Protein AF-Q5DCP1-F1 (afdb_monomer)

Organism: Schistosoma japonicum (NCBI:txid6182)

Sequence (108 aa):
MLDFLLGKVITRKLVTCAAYAAACQEVANTNDVSFVNLYEAMLVQKSWESFFSDGLHFSRRGSEFLAKILEDFFADKLSDLKWWFPDWRAIDPITPETSINHYHRSNT

Secondary structure (DSSP, 8-state):
--TTSS-------HHHHHHHHHHHHHHHHHTT-----HHHHHHTSTTGGGGBSSSSSBPHHHHHHHHHHHHHHHHHHHTTPPPSS--GGGS-SSSHHHHHHHHHHHH-

Foldseek 3Di:
DPPPPPPDDPDPDLVVVVVVLVVVVVVCVVVVHDDDSLSVVLVVDPPSCQLDPVSPHGDPVVVVSVVVSVCVVCVVVCVPPDDQADDPVQADPVCRVVSRVVVVVVPD

InterPro domains:
  IPR036514 SGNH hydrolase superfamily [G3DSA:3.40.50.1110] (5-99)
  IPR045136 Isoamyl acetate-hydrolyzing esterase Iah1-like [PTHR14209] (11-100)

pLDDT: mean 89.32, std 12.53, range [43.91, 98.56]

Solvent-accessible surface area (backbone atoms only — not comparable to full-atom values): 6814 Å² total; per-residue (Å²): 143,74,77,88,76,63,78,76,81,85,76,92,46,72,74,54,50,54,56,50,53,52,53,52,46,54,52,24,62,75,69,78,42,91,76,80,66,58,68,61,65,38,66,75,39,98,63,42,71,62,25,28,67,80,80,76,51,64,19,73,62,26,48,53,54,50,48,54,54,49,50,66,70,37,45,82,76,50,68,82,61,76,74,92,63,71,60,74,88,68,42,43,89,90,50,43,66,57,39,50,54,54,45,54,72,76,72,113

Radius of gyration: 22.8 Å; Cα contacts (8 Å, |Δi|>4): 50; chains: 1; bounding box: 67×30×51 Å

Structure (mmCIF, N/CA/C/O backbone):
data_AF-Q5DCP1-F1
#
_entry.id   AF-Q5DCP1-F1
#
loop_
_atom_site.group_PDB
_atom_site.id
_atom_site.type_symbol
_atom_site.label_atom_id
_atom_site.label_alt_id
_atom_site.label_comp_id
_atom_site.label_asym_id
_atom_site.label_entity_id
_atom_site.label_seq_id
_atom_site.pdbx_PDB_ins_code
_atom_site.Cartn_x
_atom_site.Cartn_y
_atom_site.Cartn_z
_atom_site.occ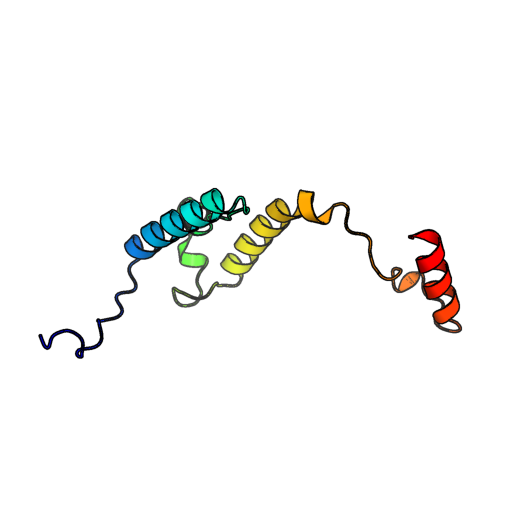upancy
_atom_site.B_iso_or_equiv
_atom_site.auth_seq_id
_atom_site.auth_comp_id
_atom_site.auth_asym_id
_atom_site.auth_atom_id
_atom_site.pdbx_PDB_model_num
ATOM 1 N N . MET A 1 1 ? -42.364 10.886 7.208 1.00 43.91 1 MET A N 1
ATOM 2 C CA . MET A 1 1 ? -41.539 10.906 5.978 1.00 43.91 1 MET A CA 1
ATOM 3 C C . MET A 1 1 ? -40.839 12.263 5.871 1.00 43.91 1 MET A C 1
ATOM 5 O O . MET A 1 1 ? -41.149 13.026 4.974 1.00 43.91 1 MET A O 1
ATOM 9 N N . LEU A 1 2 ? -39.962 12.607 6.822 1.00 47.53 2 LEU A N 1
ATOM 10 C CA . LEU A 1 2 ? -39.223 13.886 6.830 1.00 47.53 2 LEU A CA 1
ATOM 11 C C . LEU A 1 2 ? -37.820 13.776 7.472 1.00 47.53 2 LEU A C 1
ATOM 13 O O . LEU A 1 2 ? -37.138 14.781 7.614 1.00 47.53 2 LEU A O 1
ATOM 17 N N . ASP A 1 3 ? -37.342 12.566 7.786 1.00 53.38 3 ASP A N 1
ATOM 18 C CA . ASP A 1 3 ? -36.053 12.377 8.481 1.00 53.38 3 ASP A CA 1
ATOM 19 C C . ASP A 1 3 ? -34.851 12.237 7.530 1.00 53.38 3 ASP A C 1
ATOM 21 O O . ASP A 1 3 ? -33.716 12.090 7.972 1.00 53.38 3 ASP A O 1
ATOM 25 N N . PHE A 1 4 ? -35.070 12.287 6.210 1.00 54.09 4 PHE A N 1
ATOM 26 C CA . PHE A 1 4 ? -34.006 12.106 5.211 1.00 54.09 4 PHE A CA 1
ATOM 27 C C . PHE A 1 4 ? -33.248 13.407 4.869 1.00 54.09 4 PHE A C 1
ATOM 29 O O . PHE A 1 4 ? -32.253 13.363 4.153 1.00 54.09 4 PHE A O 1
ATOM 36 N N . LEU A 1 5 ? -33.704 14.565 5.371 1.00 56.09 5 LEU A N 1
ATOM 37 C CA . LEU A 1 5 ? -33.159 15.891 5.027 1.00 56.09 5 LEU A CA 1
ATOM 38 C C . LEU A 1 5 ? -32.269 16.517 6.114 1.00 56.09 5 LEU A C 1
ATOM 40 O O . LEU A 1 5 ? -31.599 17.515 5.858 1.00 56.09 5 LEU A O 1
ATOM 44 N N . LEU A 1 6 ? -32.212 15.931 7.310 1.00 57.62 6 LEU A N 1
ATOM 45 C CA . LEU A 1 6 ? -31.264 16.328 8.349 1.00 57.62 6 LEU A CA 1
ATOM 46 C C . LEU A 1 6 ? -30.007 15.483 8.162 1.00 57.62 6 LEU A C 1
ATOM 48 O O . LEU A 1 6 ? -29.975 14.318 8.554 1.00 57.62 6 LEU A O 1
ATOM 52 N N . GLY A 1 7 ? -29.000 16.047 7.490 1.00 60.34 7 GLY A N 1
ATOM 53 C CA . GLY A 1 7 ? -27.725 15.377 7.234 1.00 60.34 7 GLY A CA 1
ATOM 54 C C . GLY A 1 7 ? -27.238 14.606 8.463 1.00 60.34 7 GLY A C 1
ATOM 55 O O . GLY A 1 7 ? -27.156 15.149 9.566 1.00 60.34 7 GLY A O 1
ATOM 56 N N . LYS A 1 8 ? -26.954 13.312 8.280 1.00 64.06 8 LYS A N 1
ATOM 57 C CA . LYS A 1 8 ? -26.465 12.448 9.358 1.00 64.06 8 LYS A CA 1
ATOM 58 C C . LYS A 1 8 ? -25.179 13.038 9.928 1.00 64.06 8 LYS A C 1
ATOM 60 O O . LYS A 1 8 ? -24.237 13.302 9.182 1.00 64.06 8 LYS A O 1
ATOM 65 N N . VAL A 1 9 ? -25.118 13.177 11.252 1.00 66.69 9 VAL A N 1
ATOM 66 C CA . VAL A 1 9 ? -23.873 13.499 11.955 1.00 66.69 9 VAL A CA 1
ATOM 67 C C . VAL A 1 9 ? -22.817 12.476 11.539 1.00 66.69 9 VAL A C 1
ATOM 69 O O . VAL A 1 9 ? -22.969 11.278 11.801 1.00 66.69 9 VAL A O 1
ATOM 72 N N . ILE A 1 10 ? -21.756 12.941 10.875 1.00 62.00 10 ILE A N 1
ATOM 73 C CA . ILE A 1 10 ? -20.628 12.091 10.494 1.00 62.00 10 ILE A CA 1
ATOM 74 C C . ILE A 1 10 ? -19.917 11.690 11.785 1.00 62.00 10 ILE A C 1
ATOM 76 O O . ILE A 1 10 ? -19.124 12.439 12.349 1.00 62.00 10 ILE A O 1
ATOM 80 N N . THR A 1 11 ? -20.222 10.495 12.277 1.00 62.34 11 THR A N 1
ATOM 81 C CA . THR A 1 11 ? -19.572 9.921 13.454 1.00 62.34 11 THR A CA 1
ATOM 82 C C . THR A 1 11 ? -18.388 9.079 12.997 1.00 62.34 11 THR A C 1
ATOM 84 O O . THR A 1 11 ? -18.541 7.948 12.548 1.00 62.34 11 THR A O 1
ATOM 87 N N . ARG A 1 12 ? -17.178 9.639 13.103 1.00 70.38 12 ARG A N 1
ATOM 88 C CA . ARG A 1 12 ? -15.920 8.921 12.844 1.00 70.38 12 ARG A CA 1
ATOM 89 C C . ARG A 1 12 ? -15.536 8.120 14.087 1.00 70.38 12 ARG A C 1
ATOM 91 O O . ARG A 1 12 ? -14.831 8.622 14.955 1.00 70.38 12 ARG A O 1
ATOM 98 N N . LYS A 1 13 ? -16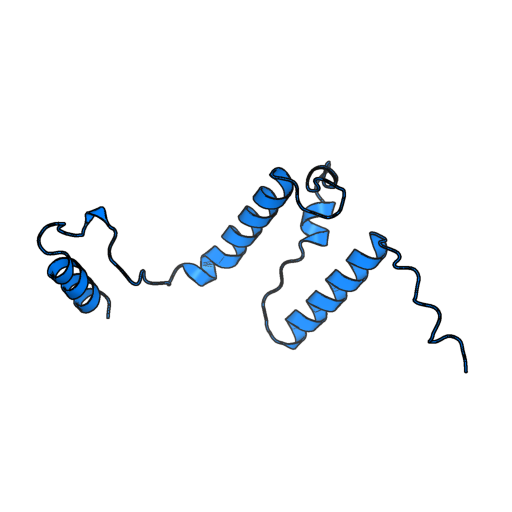.061 6.901 14.217 1.00 84.00 13 LYS A N 1
ATOM 99 C CA . LYS A 1 13 ? -15.721 5.997 15.326 1.00 84.00 13 LYS A CA 1
ATOM 100 C C . LYS A 1 13 ? -14.823 4.871 14.830 1.00 84.00 13 LYS A C 1
ATOM 102 O O . LYS A 1 13 ? -15.100 4.278 13.791 1.00 84.00 13 LYS A O 1
ATOM 107 N N . LEU A 1 14 ? -13.812 4.512 15.621 1.00 83.81 14 LEU A N 1
ATOM 108 C CA . LEU A 1 14 ? -12.920 3.389 15.313 1.00 83.81 14 LEU A CA 1
ATOM 109 C C . LEU A 1 14 ? -13.691 2.069 15.125 1.00 83.81 14 LEU A C 1
ATOM 111 O O . LEU A 1 14 ? -13.373 1.297 14.228 1.00 83.81 14 LEU A O 1
ATOM 115 N N . VAL A 1 15 ? -14.760 1.852 15.902 1.00 86.25 15 VAL A N 1
ATOM 116 C CA . VAL A 1 15 ? -15.626 0.661 15.777 1.00 86.25 15 VAL A CA 1
ATOM 117 C C . VAL A 1 15 ? -16.290 0.553 14.401 1.00 86.25 15 VAL A C 1
ATOM 119 O O . VAL A 1 15 ? -16.533 -0.545 13.914 1.00 86.25 15 VAL A O 1
ATOM 122 N N . THR A 1 16 ? -16.558 1.686 13.746 1.00 90.75 16 THR A N 1
ATOM 123 C CA . THR A 1 16 ? -17.112 1.708 12.390 1.00 90.75 16 THR A CA 1
ATOM 124 C C . THR A 1 16 ? -16.054 1.307 11.365 1.00 90.75 16 THR A C 1
ATOM 126 O O . THR A 1 16 ? -16.385 0.622 10.406 1.00 90.75 16 THR A O 1
ATOM 129 N N . CYS A 1 17 ? -14.783 1.658 11.587 1.00 91.94 17 CYS A N 1
ATOM 130 C CA . CYS A 1 17 ? -13.679 1.242 10.719 1.00 91.94 17 CYS A CA 1
ATOM 131 C C . CYS A 1 17 ? -13.565 -0.290 10.648 1.00 91.94 17 CYS A C 1
ATOM 133 O O . CYS A 1 17 ? -13.453 -0.836 9.555 1.00 91.94 17 CYS A O 1
ATOM 135 N N . ALA A 1 18 ? -13.710 -0.980 11.786 1.00 92.75 18 ALA A N 1
ATOM 136 C CA . ALA A 1 18 ? -13.705 -2.445 11.850 1.00 92.75 18 ALA A CA 1
ATOM 137 C C . ALA A 1 18 ? -14.783 -3.077 10.954 1.00 92.75 18 ALA A C 1
ATOM 139 O O . ALA A 1 18 ? -14.503 -3.980 10.170 1.00 92.75 18 ALA A O 1
ATOM 140 N N . ALA A 1 19 ? -16.016 -2.563 11.044 1.00 94.31 19 ALA A N 1
ATOM 141 C CA . ALA A 1 19 ? -17.142 -3.058 10.256 1.00 94.31 19 ALA A CA 1
ATOM 142 C C . ALA A 1 19 ? -16.931 -2.842 8.749 1.00 94.31 19 ALA A C 1
ATOM 144 O O . ALA A 1 19 ? -17.236 -3.723 7.950 1.00 94.31 19 ALA A O 1
ATO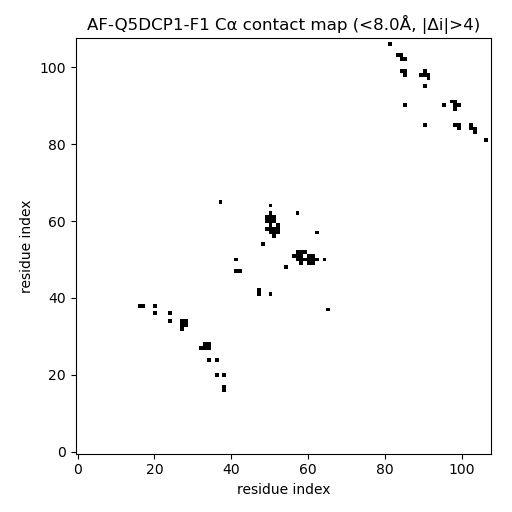M 145 N N . TYR A 1 20 ? -16.372 -1.692 8.359 1.00 95.62 20 TYR A N 1
ATOM 146 C CA . TYR A 1 20 ? -16.041 -1.426 6.959 1.00 95.62 20 TYR A CA 1
ATOM 147 C C . TYR A 1 20 ? -14.883 -2.298 6.465 1.00 95.62 20 TYR A C 1
ATOM 149 O O . TYR A 1 20 ? -14.955 -2.796 5.348 1.00 95.62 20 TYR A O 1
ATOM 157 N N . ALA A 1 21 ? -13.849 -2.529 7.279 1.00 96.50 21 ALA A N 1
ATOM 158 C CA . ALA A 1 21 ? -12.745 -3.415 6.916 1.00 96.50 21 ALA A CA 1
ATOM 159 C C . ALA A 1 21 ? -13.241 -4.847 6.650 1.00 96.50 21 ALA A C 1
ATOM 161 O O . ALA A 1 21 ? -12.880 -5.433 5.631 1.00 96.50 21 ALA A O 1
ATOM 162 N N . ALA A 1 22 ? -14.132 -5.364 7.505 1.00 96.81 22 ALA A N 1
ATOM 163 C CA . ALA A 1 22 ? -14.764 -6.670 7.318 1.00 96.81 22 ALA A CA 1
ATOM 164 C C . ALA A 1 22 ? -15.609 -6.729 6.032 1.00 96.81 22 ALA A C 1
ATOM 166 O O . ALA A 1 22 ? -15.432 -7.636 5.223 1.00 96.81 22 ALA A O 1
ATOM 167 N N . ALA A 1 23 ? -16.459 -5.727 5.788 1.00 97.88 23 ALA A N 1
ATOM 168 C CA . ALA A 1 23 ? -17.265 -5.664 4.567 1.00 97.88 23 ALA A CA 1
ATOM 169 C C . ALA A 1 23 ? -16.398 -5.579 3.294 1.00 97.88 23 ALA A C 1
ATOM 171 O O . ALA A 1 23 ? -16.689 -6.231 2.293 1.00 97.88 23 ALA A O 1
ATOM 172 N N . CYS A 1 24 ? -15.298 -4.819 3.324 1.00 98.25 24 CYS A N 1
ATOM 173 C CA . CYS A 1 24 ? -14.342 -4.771 2.215 1.00 98.25 24 CYS A CA 1
ATOM 174 C C . CYS A 1 24 ? -13.686 -6.136 1.964 1.00 98.25 24 CYS A C 1
ATOM 176 O O . CYS A 1 24 ? -13.486 -6.505 0.808 1.00 98.25 24 CYS A O 1
ATOM 178 N N . GLN A 1 25 ? -13.380 -6.893 3.022 1.00 98.31 25 GLN A N 1
ATOM 179 C CA . GLN A 1 25 ? -12.836 -8.242 2.890 1.00 98.31 25 GLN A CA 1
ATOM 180 C C . GLN A 1 25 ? -13.845 -9.207 2.256 1.00 98.31 25 GLN A C 1
ATOM 182 O O . GLN A 1 25 ? -13.478 -9.974 1.370 1.00 98.31 25 GLN A O 1
ATOM 187 N N . GLU A 1 26 ? -15.121 -9.143 2.647 1.00 98.44 26 GLU A N 1
ATOM 188 C CA . GLU A 1 26 ? -16.187 -9.946 2.031 1.00 98.44 26 GLU A CA 1
ATOM 189 C C . GLU A 1 26 ? -16.324 -9.663 0.530 1.00 98.44 26 GLU A C 1
ATOM 191 O O . GLU A 1 26 ? -16.420 -10.591 -0.278 1.00 98.44 26 GLU A O 1
ATOM 196 N N . VAL A 1 27 ? -16.279 -8.386 0.137 1.00 98.50 27 VAL A N 1
ATOM 197 C CA . VAL A 1 27 ? -16.312 -7.981 -1.275 1.00 98.50 27 VAL A CA 1
ATOM 198 C C . VAL A 1 27 ? -15.088 -8.505 -2.019 1.00 98.50 27 VAL A C 1
ATOM 200 O O . VAL A 1 27 ? -15.235 -9.038 -3.118 1.00 98.50 27 VAL A O 1
ATOM 203 N N . ALA A 1 28 ? -13.896 -8.389 -1.433 1.00 98.25 28 ALA A N 1
ATOM 204 C CA . ALA A 1 28 ? -12.672 -8.877 -2.053 1.00 98.25 28 ALA A CA 1
ATOM 205 C C . ALA A 1 28 ? -12.721 -10.394 -2.296 1.00 98.25 28 ALA A C 1
ATOM 207 O O . ALA A 1 28 ? -12.482 -10.841 -3.416 1.00 98.25 28 ALA A O 1
ATOM 208 N N . ASN A 1 29 ? -13.159 -11.161 -1.293 1.00 98.19 29 ASN A N 1
ATOM 209 C CA . ASN A 1 29 ? -13.352 -12.608 -1.403 1.00 98.19 29 ASN A CA 1
ATOM 210 C C . ASN A 1 29 ? -14.393 -12.969 -2.475 1.00 98.19 29 ASN A C 1
ATOM 212 O O . ASN A 1 29 ? -14.180 -13.886 -3.260 1.00 98.19 29 ASN A O 1
ATOM 216 N N . THR A 1 30 ? -15.509 -12.235 -2.533 1.00 98.56 30 THR A N 1
ATOM 217 C CA . THR A 1 30 ? -16.583 -12.468 -3.518 1.00 98.56 30 THR A CA 1
ATOM 218 C C . THR A 1 30 ? -16.109 -12.255 -4.956 1.00 98.56 30 THR A C 1
ATOM 220 O 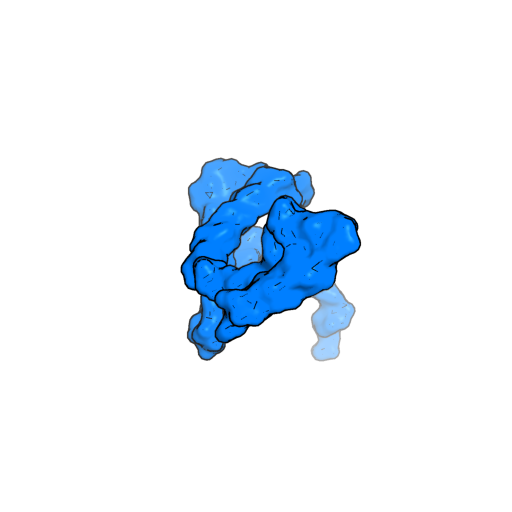O . THR A 1 30 ? -16.597 -12.916 -5.869 1.00 98.56 30 THR A O 1
ATOM 223 N N . ASN A 1 31 ? -15.171 -11.331 -5.164 1.00 98.38 31 ASN A N 1
ATOM 224 C CA . ASN A 1 31 ? -14.655 -10.979 -6.486 1.00 98.38 31 ASN A CA 1
ATOM 225 C C . ASN A 1 31 ? -13.318 -11.659 -6.817 1.00 98.38 31 ASN A C 1
ATOM 227 O O . ASN A 1 31 ? -12.730 -11.328 -7.842 1.00 98.38 31 ASN A O 1
ATOM 231 N N . ASP A 1 32 ? -12.836 -12.568 -5.963 1.00 96.81 32 ASP A N 1
ATOM 232 C CA . ASP A 1 32 ? -11.529 -13.226 -6.095 1.00 96.81 32 ASP A CA 1
ATOM 233 C C . ASP A 1 32 ? -10.371 -12.228 -6.301 1.00 96.81 32 ASP A C 1
ATOM 235 O O . ASP A 1 32 ? -9.473 -12.403 -7.125 1.00 96.81 32 ASP A O 1
ATOM 239 N N . VAL A 1 33 ? -10.408 -11.121 -5.552 1.00 95.50 33 VAL A N 1
ATOM 240 C CA . VAL A 1 33 ? -9.333 -10.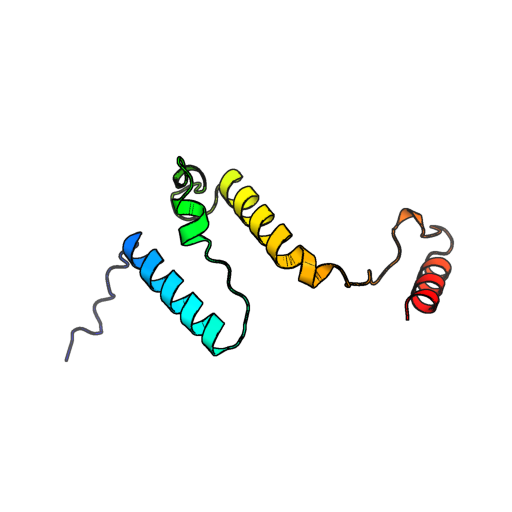124 -5.538 1.00 95.50 33 VAL A CA 1
ATOM 241 C C . VAL A 1 33 ? -8.633 -10.119 -4.190 1.00 95.50 33 VAL A C 1
ATOM 243 O O . VAL A 1 33 ? -9.229 -10.325 -3.136 1.00 95.50 33 VAL A O 1
ATOM 246 N N . SER A 1 34 ? -7.330 -9.860 -4.211 1.00 94.19 34 SER A N 1
ATOM 247 C CA . SER A 1 34 ? -6.538 -9.819 -2.987 1.00 94.19 34 SER A CA 1
ATOM 248 C C . SER A 1 34 ? -6.899 -8.612 -2.108 1.00 94.19 34 SER A C 1
ATOM 250 O O . SER A 1 34 ? -7.160 -7.521 -2.613 1.00 94.19 34 SER A O 1
ATOM 252 N N . PHE A 1 35 ? -6.826 -8.784 -0.787 1.00 95.69 35 PHE A N 1
ATOM 253 C CA . PHE A 1 35 ? -7.189 -7.774 0.210 1.00 95.69 35 PHE A CA 1
ATOM 254 C C . PHE A 1 35 ? -6.064 -7.549 1.225 1.00 95.69 35 PHE A C 1
ATOM 256 O O . PHE A 1 35 ? -5.394 -8.495 1.633 1.00 95.69 35 PHE A O 1
ATOM 263 N N . VAL A 1 36 ? -5.893 -6.300 1.666 1.00 96.19 36 VAL A N 1
ATOM 264 C CA . VAL A 1 36 ? -4.955 -5.919 2.732 1.00 96.19 36 VAL A CA 1
ATOM 265 C C . VAL A 1 36 ? -5.750 -5.387 3.923 1.00 96.19 36 VAL A C 1
ATOM 267 O O . VAL A 1 36 ? -6.316 -4.294 3.859 1.00 96.19 36 VAL A O 1
ATOM 270 N N . ASN A 1 37 ? -5.762 -6.132 5.033 1.00 96.69 37 ASN A N 1
ATOM 271 C CA . ASN A 1 37 ? -6.439 -5.714 6.264 1.00 96.69 37 ASN A CA 1
ATOM 272 C C . ASN A 1 37 ? -5.573 -4.751 7.095 1.00 96.69 37 ASN A C 1
ATOM 274 O O . ASN A 1 37 ? -5.037 -5.106 8.147 1.00 96.69 37 ASN A O 1
ATOM 278 N N . LEU A 1 38 ? -5.419 -3.513 6.621 1.00 97.06 38 LEU A N 1
ATOM 279 C CA . LEU A 1 38 ? -4.585 -2.515 7.299 1.00 97.06 38 LEU A CA 1
ATOM 280 C C . LEU A 1 38 ? -5.096 -2.164 8.706 1.00 97.06 38 LEU A C 1
ATOM 282 O O . LEU A 1 38 ? -4.295 -1.873 9.591 1.00 97.06 38 LEU A O 1
ATOM 286 N N . TYR A 1 39 ? -6.415 -2.218 8.921 1.00 96.25 39 TYR A N 1
ATOM 287 C CA . TYR A 1 39 ? -7.040 -1.961 10.221 1.00 96.25 39 TYR A CA 1
ATOM 288 C C . TYR A 1 39 ? -6.497 -2.904 11.302 1.00 96.25 39 TYR A C 1
ATOM 290 O O . TYR A 1 39 ? -6.009 -2.450 12.338 1.00 96.25 39 TYR A O 1
ATOM 298 N N . GLU A 1 40 ? -6.536 -4.209 11.039 1.00 96.50 40 GLU A N 1
ATOM 299 C CA . GLU A 1 40 ? -6.040 -5.224 11.968 1.00 96.50 40 GLU A CA 1
ATOM 300 C C . GLU A 1 40 ? -4.516 -5.152 12.109 1.00 96.50 40 GLU A C 1
ATOM 302 O O . GLU A 1 40 ? -4.000 -5.134 13.228 1.00 96.50 40 GLU A O 1
ATOM 307 N N . ALA A 1 41 ? -3.797 -5.008 10.989 1.00 97.31 41 ALA A N 1
ATOM 308 C CA . ALA A 1 41 ? -2.339 -4.906 10.982 1.00 97.31 41 ALA A CA 1
ATOM 309 C C . ALA A 1 41 ? -1.819 -3.734 11.831 1.00 97.31 41 ALA A C 1
ATOM 311 O O . ALA A 1 41 ? -0.788 -3.860 12.495 1.00 97.31 41 ALA A O 1
ATOM 312 N N . MET A 1 42 ? -2.528 -2.601 11.833 1.00 96.81 42 MET A N 1
ATOM 313 C CA . MET A 1 42 ? -2.192 -1.465 12.686 1.00 96.81 42 MET A CA 1
ATOM 314 C C . MET A 1 42 ? -2.546 -1.726 14.150 1.00 96.81 42 MET A C 1
ATOM 316 O O . MET A 1 42 ? -1.699 -1.500 15.006 1.00 96.81 42 MET A O 1
ATOM 320 N N . LEU A 1 43 ? -3.750 -2.219 14.457 1.00 94.88 43 LEU A N 1
ATOM 321 C CA . LEU A 1 43 ? -4.221 -2.356 15.844 1.00 94.88 43 LEU A CA 1
ATOM 322 C C . LEU A 1 43 ? -3.444 -3.361 16.695 1.00 94.88 43 LEU A C 1
ATOM 324 O O . LEU A 1 43 ? -3.411 -3.218 17.916 1.00 94.88 43 LEU A O 1
ATOM 328 N N . VAL A 1 44 ? -2.790 -4.348 16.081 1.00 96.88 44 VAL A N 1
ATOM 329 C CA . VAL A 1 44 ? -1.893 -5.259 16.813 1.00 96.88 44 VAL A CA 1
ATOM 330 C C . VAL A 1 44 ? -0.586 -4.583 17.256 1.00 96.88 44 VAL A C 1
ATOM 332 O O . VAL A 1 44 ? 0.155 -5.134 18.069 1.00 96.88 44 VAL A O 1
ATOM 335 N N . GLN A 1 45 ? -0.282 -3.381 16.754 1.00 97.44 45 GLN A N 1
ATOM 336 C CA . GLN A 1 45 ? 0.904 -2.621 17.140 1.00 97.44 45 GLN A CA 1
ATOM 337 C C . GLN A 1 45 ? 0.644 -1.816 18.419 1.00 97.44 45 GLN A C 1
ATOM 339 O O . GLN A 1 45 ? -0.306 -1.046 18.516 1.00 97.44 45 GLN A O 1
ATOM 344 N N . LYS A 1 46 ? 1.561 -1.910 19.390 1.00 94.31 46 LYS A N 1
ATOM 345 C CA . LYS A 1 46 ? 1.442 -1.257 20.712 1.00 94.31 46 LYS A CA 1
ATOM 346 C C . LYS A 1 46 ? 1.268 0.273 20.667 1.00 94.31 46 LYS A C 1
ATOM 348 O O . LYS A 1 46 ? 0.790 0.857 21.632 1.00 94.31 46 LYS A O 1
ATOM 353 N N . SER A 1 47 ? 1.703 0.932 19.598 1.00 94.62 47 SER A N 1
ATOM 354 C CA . SER A 1 47 ? 1.655 2.396 19.457 1.00 94.62 47 SER A CA 1
ATOM 355 C C . SER A 1 47 ? 1.076 2.790 18.103 1.00 94.62 47 SER A C 1
ATOM 357 O O . SER A 1 47 ? 1.645 3.618 17.389 1.00 94.62 47 SER A O 1
ATOM 359 N N . TRP A 1 48 ? -0.010 2.130 17.714 1.00 96.50 48 TRP A N 1
ATOM 360 C CA . TRP A 1 48 ? -0.659 2.302 16.418 1.00 96.50 48 TRP A CA 1
ATOM 361 C C . TRP A 1 48 ? -1.156 3.735 16.189 1.00 96.50 48 TRP A C 1
ATOM 363 O O . TRP A 1 48 ? -1.154 4.205 15.057 1.00 96.50 48 TRP A O 1
ATOM 373 N N . GLU A 1 49 ? -1.490 4.478 17.246 1.00 95.75 49 GLU A N 1
ATOM 374 C CA . GLU A 1 49 ? -1.918 5.877 17.162 1.00 95.75 49 GLU A CA 1
ATOM 375 C C . GLU A 1 49 ? -0.831 6.758 16.530 1.00 95.75 49 GLU A C 1
ATOM 377 O O . GLU A 1 49 ? -1.132 7.697 15.796 1.00 95.75 49 GLU A O 1
ATOM 382 N N . SER A 1 50 ? 0.446 6.411 16.745 1.00 97.19 50 SER A N 1
ATOM 383 C CA . SER A 1 50 ? 1.590 7.115 16.144 1.00 97.19 50 SER A CA 1
ATOM 384 C C . SER A 1 50 ? 1.680 6.960 14.623 1.00 97.19 50 SER A C 1
ATOM 386 O O . SER A 1 50 ? 2.447 7.676 13.972 1.00 97.19 50 SER A O 1
ATOM 388 N N . PHE A 1 51 ? 0.908 6.044 14.031 1.00 98.12 51 PHE A N 1
ATOM 389 C CA . PHE A 1 51 ? 0.780 5.928 12.583 1.00 98.12 51 PHE A CA 1
ATOM 390 C C . PHE A 1 51 ? -0.046 7.052 11.967 1.00 98.12 51 PHE A C 1
ATOM 392 O O . PHE A 1 51 ? -0.037 7.178 10.748 1.00 98.12 51 PHE A O 1
ATOM 399 N N . PHE A 1 52 ? -0.690 7.900 12.769 1.00 97.12 52 PHE A N 1
ATOM 400 C CA . PHE A 1 52 ? -1.478 9.027 12.288 1.00 97.12 52 PHE A CA 1
ATOM 401 C C . PHE A 1 52 ? -0.839 10.363 12.665 1.00 97.12 52 PHE A C 1
ATOM 403 O O . PHE A 1 52 ? -0.247 10.505 13.732 1.00 97.12 52 PHE A O 1
ATOM 410 N N . SER A 1 53 ? -0.933 11.348 11.774 1.00 96.44 53 SER A N 1
ATOM 411 C CA . SER A 1 53 ? -0.446 12.712 12.015 1.00 96.44 53 SER A CA 1
ATOM 412 C C . SER A 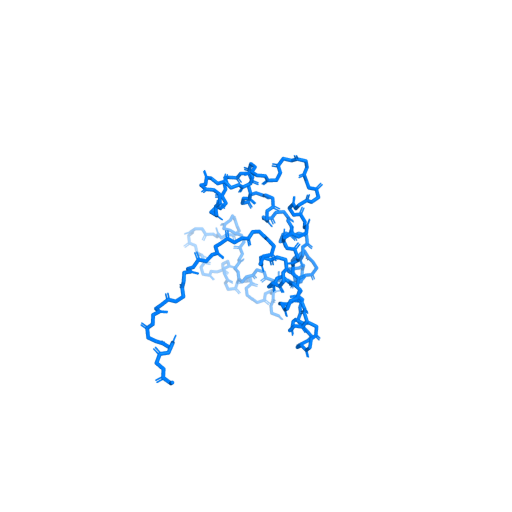1 53 ? -1.482 13.566 12.747 1.00 96.44 53 SER A C 1
ATOM 414 O O . SER A 1 53 ? -1.140 14.308 13.662 1.00 96.44 53 SER A O 1
ATOM 416 N N . ASP A 1 54 ? -2.750 13.428 12.364 1.00 93.38 54 ASP A N 1
ATOM 417 C CA . ASP A 1 54 ? -3.894 14.191 12.878 1.00 93.38 54 ASP A CA 1
ATOM 418 C C . ASP A 1 54 ? -5.038 13.285 13.374 1.00 93.38 54 ASP A C 1
ATOM 420 O O . ASP A 1 54 ? -6.163 13.736 13.593 1.00 93.38 54 ASP A O 1
ATOM 424 N N . GLY A 1 55 ? -4.751 11.991 13.541 1.00 90.75 55 GLY A N 1
ATOM 425 C CA . GLY A 1 55 ? -5.729 10.962 13.898 1.00 90.75 55 GLY A CA 1
ATOM 426 C C . GLY A 1 55 ? -6.496 10.365 12.711 1.00 90.75 55 GLY A C 1
ATOM 427 O O . GLY A 1 55 ? -7.332 9.491 12.935 1.00 90.75 55 GLY A O 1
ATOM 428 N N . LEU A 1 56 ? -6.229 10.799 11.470 1.00 91.94 56 LEU A N 1
ATOM 429 C CA . LEU A 1 56 ? -6.826 10.227 10.257 1.00 91.94 56 LEU A CA 1
ATOM 430 C C . LEU A 1 56 ? -5.807 9.995 9.136 1.00 91.94 56 LEU A C 1
ATOM 432 O O . LEU A 1 56 ? -5.743 8.895 8.591 1.00 91.94 56 LEU A O 1
ATOM 436 N N . HIS A 1 57 ? -5.025 11.009 8.777 1.00 95.75 57 HIS A N 1
ATOM 437 C CA . HIS A 1 57 ? -3.981 10.876 7.767 1.00 95.75 57 HIS A CA 1
ATOM 438 C C . HIS A 1 57 ? -2.770 10.171 8.359 1.00 95.75 57 HIS A C 1
ATOM 440 O O . HIS A 1 57 ? -2.442 10.356 9.534 1.00 95.75 57 HIS A O 1
ATOM 446 N N . PHE A 1 58 ? -2.074 9.380 7.544 1.00 98.12 58 PHE A N 1
ATOM 447 C CA . PHE A 1 58 ? -0.869 8.722 8.018 1.00 98.12 58 PHE A CA 1
ATOM 448 C C . PHE A 1 58 ? 0.233 9.732 8.335 1.00 98.12 58 PHE A C 1
ATOM 450 O O . PHE A 1 58 ? 0.494 10.682 7.594 1.00 98.12 58 PHE A O 1
ATOM 457 N N . SER A 1 59 ? 0.904 9.497 9.457 1.00 98.50 59 SER A N 1
ATOM 458 C CA . SER A 1 59 ? 2.214 10.068 9.730 1.00 98.50 59 SER A CA 1
ATOM 459 C C . SER A 1 59 ? 3.251 9.415 8.815 1.00 98.50 59 SER A C 1
ATOM 461 O O . SER A 1 59 ? 2.992 8.389 8.185 1.00 98.50 59 SER A O 1
ATOM 463 N N . ARG A 1 60 ? 4.479 9.946 8.804 1.00 98.31 60 ARG A N 1
ATOM 464 C CA . ARG A 1 60 ? 5.607 9.289 8.125 1.00 98.31 60 ARG A CA 1
ATOM 465 C C . ARG A 1 60 ? 5.733 7.813 8.525 1.00 98.31 60 ARG A C 1
ATOM 467 O O . ARG A 1 60 ? 5.844 6.952 7.661 1.00 98.31 60 ARG A O 1
ATOM 474 N N . ARG A 1 61 ? 5.651 7.532 9.828 1.00 98.06 61 ARG A N 1
ATOM 475 C CA . ARG A 1 61 ? 5.745 6.176 10.378 1.00 98.06 61 ARG A CA 1
ATOM 476 C C . ARG A 1 61 ? 4.601 5.284 9.884 1.00 98.06 61 ARG A C 1
ATOM 478 O O . ARG A 1 61 ? 4.834 4.120 9.583 1.00 98.06 61 ARG A O 1
ATOM 485 N N . GLY A 1 62 ? 3.378 5.814 9.808 1.00 98.31 62 GLY A N 1
ATOM 486 C CA . GLY A 1 62 ? 2.226 5.075 9.281 1.00 98.31 62 GLY A CA 1
ATOM 487 C C . GLY A 1 62 ? 2.359 4.757 7.794 1.00 98.31 62 GLY A C 1
ATOM 488 O O . GLY A 1 62 ? 2.095 3.630 7.383 1.00 98.31 62 GLY A O 1
ATOM 489 N N . SER A 1 63 ? 2.841 5.717 7.002 1.00 98.44 63 SER A N 1
ATOM 490 C 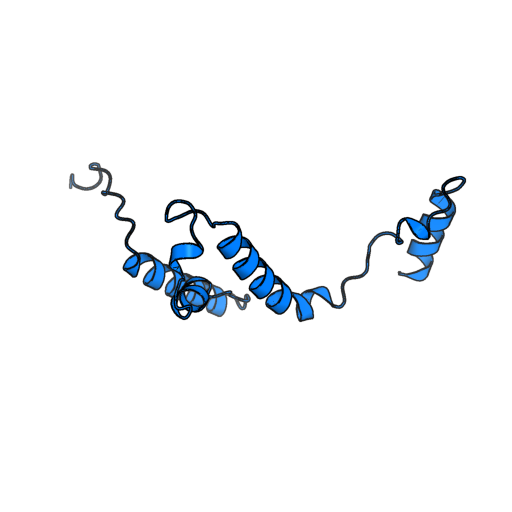CA . SER A 1 63 ? 3.099 5.519 5.574 1.00 98.44 63 SER A CA 1
ATOM 491 C C . SER A 1 63 ? 4.200 4.487 5.326 1.00 98.44 63 SER A C 1
ATOM 493 O O . SER A 1 63 ? 4.029 3.622 4.476 1.00 98.44 63 SER A O 1
ATOM 495 N N . GLU A 1 64 ? 5.299 4.530 6.087 1.00 98.38 64 GLU A N 1
ATOM 496 C CA . GLU A 1 64 ? 6.380 3.533 6.009 1.00 98.38 64 GLU A CA 1
ATOM 497 C C . GLU A 1 64 ? 5.884 2.128 6.400 1.00 98.38 64 GLU A C 1
ATOM 499 O O . GLU A 1 64 ? 6.235 1.142 5.754 1.00 98.38 64 GLU A O 1
ATOM 504 N N . PHE A 1 65 ? 5.022 2.028 7.419 1.00 98.19 65 PHE A N 1
ATOM 505 C CA . PHE A 1 65 ? 4.403 0.762 7.818 1.00 98.19 65 PHE A CA 1
ATOM 506 C C . PHE A 1 65 ? 3.521 0.174 6.707 1.00 98.19 65 PHE A C 1
ATOM 508 O O . PHE A 1 65 ? 3.644 -1.008 6.386 1.00 98.19 65 PHE A O 1
ATOM 515 N N . LEU A 1 66 ? 2.671 0.999 6.085 1.00 98.06 66 LEU A N 1
ATOM 516 C CA . LEU A 1 66 ? 1.858 0.577 4.944 1.00 98.06 66 LEU A CA 1
ATOM 517 C C . LEU A 1 66 ? 2.730 0.177 3.746 1.00 98.06 66 LEU A C 1
ATOM 519 O O . LEU A 1 66 ? 2.467 -0.855 3.136 1.00 98.06 66 LEU A O 1
ATOM 523 N N . ALA A 1 67 ? 3.762 0.961 3.422 1.00 97.81 67 ALA A N 1
ATOM 524 C CA . ALA A 1 67 ? 4.656 0.674 2.303 1.00 97.81 67 ALA A CA 1
ATOM 525 C C . ALA A 1 67 ? 5.273 -0.724 2.426 1.00 97.81 67 ALA A C 1
ATOM 527 O O . ALA A 1 67 ? 5.195 -1.495 1.478 1.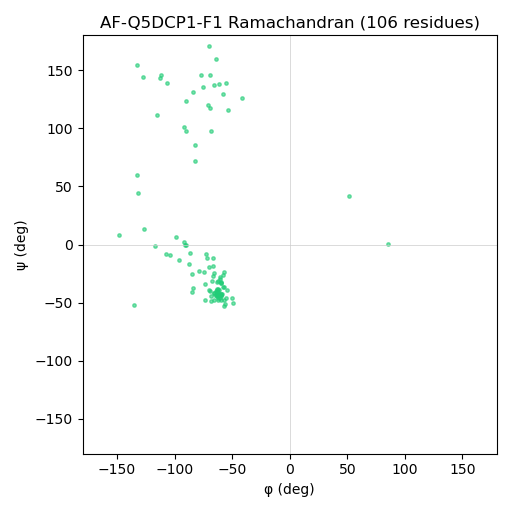00 97.81 67 ALA A O 1
ATOM 528 N N . LYS A 1 68 ? 5.760 -1.095 3.615 1.00 96.94 68 LYS A N 1
ATOM 529 C CA . LYS A 1 68 ? 6.320 -2.430 3.857 1.00 96.94 68 LYS A CA 1
ATOM 530 C C . LYS A 1 68 ? 5.302 -3.558 3.657 1.00 96.94 68 LYS A C 1
ATOM 532 O O . LYS A 1 68 ? 5.617 -4.562 3.032 1.00 96.94 68 LYS A O 1
ATOM 537 N N . ILE A 1 69 ? 4.073 -3.386 4.153 1.00 96.75 69 ILE A N 1
ATOM 538 C CA . ILE A 1 69 ? 2.998 -4.369 3.928 1.00 96.75 69 ILE A CA 1
ATOM 539 C C . ILE A 1 69 ? 2.725 -4.529 2.430 1.00 96.75 69 ILE A C 1
ATOM 541 O O . ILE A 1 69 ? 2.525 -5.644 1.954 1.00 96.75 69 ILE A O 1
ATOM 545 N N . LEU A 1 70 ? 2.700 -3.421 1.686 1.00 96.06 70 LEU A N 1
ATOM 546 C CA . LEU A 1 70 ? 2.461 -3.447 0.247 1.00 96.06 70 LEU A CA 1
ATOM 547 C C . LEU A 1 70 ? 3.635 -4.062 -0.520 1.00 96.06 70 LEU A C 1
ATOM 549 O O . LEU A 1 70 ? 3.388 -4.817 -1.450 1.00 96.06 70 LEU A O 1
ATOM 553 N N . GLU A 1 71 ? 4.880 -3.785 -0.135 1.00 94.56 71 GLU A N 1
ATOM 554 C CA . GLU A 1 71 ? 6.072 -4.417 -0.716 1.00 94.56 71 GLU A CA 1
ATOM 555 C C . GLU A 1 71 ? 5.990 -5.942 -0.611 1.00 94.56 71 GLU A C 1
ATOM 557 O O . GLU A 1 71 ? 6.075 -6.618 -1.635 1.00 94.56 71 GLU A O 1
ATOM 562 N N . ASP A 1 72 ? 5.720 -6.477 0.584 1.00 92.12 72 ASP A N 1
ATOM 563 C CA . ASP A 1 72 ? 5.565 -7.921 0.799 1.00 92.12 72 ASP A CA 1
ATOM 564 C C . ASP A 1 72 ? 4.369 -8.482 0.004 1.00 92.12 72 ASP A C 1
ATOM 566 O O . ASP A 1 72 ? 4.456 -9.539 -0.618 1.00 92.12 72 ASP A O 1
ATOM 570 N N . PHE A 1 73 ? 3.250 -7.751 -0.034 1.00 93.00 73 PHE A N 1
ATOM 571 C CA . PHE A 1 73 ? 2.040 -8.152 -0.760 1.00 93.00 73 PHE A CA 1
ATOM 572 C C . PHE A 1 73 ? 2.213 -8.167 -2.285 1.00 93.00 73 PHE A C 1
ATOM 574 O O . PHE A 1 73 ? 1.542 -8.928 -2.991 1.00 93.00 73 PHE A O 1
ATOM 581 N N . PHE A 1 74 ? 3.068 -7.292 -2.807 1.00 93.19 74 PHE A N 1
ATOM 582 C CA . PHE A 1 74 ? 3.341 -7.172 -4.230 1.00 93.19 74 PHE A CA 1
ATOM 583 C C . PHE A 1 74 ? 4.578 -7.954 -4.674 1.00 93.19 74 PHE A C 1
ATOM 585 O O . PHE A 1 74 ? 4.716 -8.160 -5.876 1.00 93.19 74 PHE A O 1
ATOM 592 N N . ALA A 1 75 ? 5.432 -8.424 -3.762 1.00 90.56 75 ALA A N 1
ATOM 593 C CA . ALA A 1 75 ? 6.669 -9.133 -4.089 1.00 90.56 75 ALA A CA 1
ATOM 594 C C . ALA A 1 75 ? 6.442 -10.267 -5.103 1.00 90.56 75 ALA A C 1
ATOM 596 O O . ALA A 1 75 ? 7.068 -10.279 -6.161 1.00 90.56 75 ALA A O 1
ATOM 597 N N . ASP A 1 76 ? 5.464 -11.137 -4.843 1.00 83.81 76 ASP A N 1
ATOM 598 C CA . ASP A 1 76 ? 5.137 -12.262 -5.730 1.00 83.81 76 ASP A CA 1
ATOM 599 C C . ASP A 1 76 ? 4.394 -11.831 -7.005 1.00 83.81 76 ASP A C 1
ATOM 601 O O . ASP A 1 76 ? 4.413 -12.530 -8.011 1.00 83.81 76 ASP A O 1
ATOM 605 N N . LYS A 1 77 ? 3.714 -10.679 -6.978 1.00 86.62 77 LYS A N 1
ATOM 606 C CA . LYS A 1 77 ? 2.932 -10.166 -8.119 1.00 86.62 77 LYS A CA 1
ATOM 607 C C . LYS A 1 77 ? 3.780 -9.385 -9.112 1.00 86.62 77 LYS A C 1
ATOM 609 O O . LYS A 1 77 ? 3.390 -9.238 -10.268 1.00 86.62 77 LYS A O 1
ATOM 614 N N . LEU A 1 78 ? 4.884 -8.817 -8.638 1.00 86.88 78 LEU A N 1
ATOM 615 C CA . LEU A 1 78 ? 5.767 -7.957 -9.416 1.00 86.88 78 LEU A CA 1
ATOM 616 C C . LEU A 1 78 ? 7.092 -8.644 -9.770 1.00 86.88 78 LEU A C 1
ATOM 618 O O . LEU A 1 78 ? 7.844 -8.086 -10.564 1.00 86.88 78 LEU A O 1
ATOM 622 N N . SER A 1 79 ? 7.377 -9.828 -9.219 1.00 86.25 79 SER A N 1
ATOM 623 C CA . SER A 1 79 ? 8.620 -10.582 -9.445 1.00 86.25 79 SER A CA 1
ATOM 624 C C . SER A 1 79 ? 8.907 -10.841 -10.927 1.00 86.25 79 SER A C 1
ATOM 626 O O . SER A 1 79 ? 10.050 -10.716 -11.363 1.00 86.25 79 SER A O 1
ATOM 628 N N . ASP A 1 80 ? 7.864 -11.131 -11.704 1.00 86.00 80 ASP A N 1
ATOM 629 C CA . ASP A 1 80 ? 7.969 -11.452 -13.129 1.00 86.00 80 ASP A CA 1
ATOM 630 C C . ASP A 1 80 ? 7.832 -10.222 -14.043 1.00 86.00 80 ASP A C 1
ATOM 632 O O . ASP A 1 80 ? 7.859 -10.341 -15.275 1.00 86.00 80 ASP A O 1
ATOM 636 N N . LEU A 1 81 ? 7.674 -9.018 -13.476 1.00 87.19 81 LEU A N 1
ATOM 637 C CA . LEU A 1 81 ? 7.559 -7.812 -14.285 1.00 87.19 81 LEU A CA 1
ATOM 638 C C . LEU A 1 81 ? 8.895 -7.463 -14.929 1.00 87.19 81 LEU A C 1
ATOM 640 O O . LEU A 1 81 ? 9.894 -7.147 -14.282 1.00 87.19 81 LEU A O 1
ATOM 644 N N . LYS A 1 82 ? 8.876 -7.445 -16.259 1.00 85.69 82 LYS A N 1
ATOM 645 C CA . LYS A 1 82 ? 9.986 -6.951 -17.060 1.00 85.69 82 LYS A CA 1
ATOM 646 C C . LYS A 1 82 ? 10.015 -5.427 -17.013 1.00 85.69 82 LYS A C 1
ATOM 648 O O . LYS A 1 82 ? 8.998 -4.764 -17.225 1.00 85.69 82 LYS A O 1
ATOM 653 N N . TRP A 1 83 ? 11.205 -4.871 -16.829 1.00 87.00 83 TRP A N 1
ATOM 654 C CA . TRP A 1 83 ? 11.438 -3.456 -17.085 1.00 87.00 83 TRP A CA 1
ATOM 655 C C . TRP A 1 83 ? 11.180 -3.143 -18.564 1.00 87.00 83 TRP A C 1
ATOM 657 O O . TRP A 1 83 ? 11.534 -3.916 -19.452 1.00 87.00 83 TRP A O 1
ATOM 667 N N . TRP A 1 84 ? 10.522 -2.017 -18.837 1.00 86.94 84 TRP A N 1
ATOM 668 C CA . TRP A 1 84 ? 10.213 -1.606 -20.213 1.00 86.94 84 TRP A CA 1
ATOM 669 C C . TRP A 1 84 ? 11.411 -0.976 -20.920 1.00 86.94 84 TRP A C 1
ATOM 671 O O . TRP A 1 84 ? 11.479 -0.985 -22.146 1.00 86.94 84 TRP A O 1
ATOM 681 N N . PHE A 1 85 ? 12.359 -0.458 -20.145 1.00 90.38 85 PHE A N 1
ATOM 682 C CA . PHE A 1 85 ? 13.549 0.226 -20.626 1.00 90.38 85 PHE A CA 1
ATOM 683 C C . PHE A 1 85 ? 14.786 -0.299 -19.893 1.00 90.38 85 PHE A C 1
ATOM 685 O O . PHE A 1 85 ? 14.664 -0.781 -18.761 1.00 90.38 85 PHE A O 1
ATOM 692 N N . PRO A 1 86 ? 15.974 -0.209 -20.515 1.00 90.94 86 PRO A N 1
ATOM 693 C CA . PRO A 1 86 ? 17.218 -0.552 -19.841 1.00 90.94 86 PRO A CA 1
ATOM 694 C C . PRO A 1 86 ? 17.487 0.394 -18.661 1.00 90.94 86 PRO A C 1
ATOM 696 O O . PRO A 1 86 ? 16.987 1.520 -18.623 1.00 90.94 86 PRO A O 1
ATOM 699 N N . ASP A 1 87 ? 18.331 -0.043 -17.720 1.00 91.06 87 ASP A N 1
ATOM 700 C CA . ASP A 1 87 ? 18.898 0.867 -16.718 1.00 91.06 87 ASP A CA 1
ATOM 701 C C . ASP A 1 87 ? 19.606 2.022 -17.438 1.00 91.06 87 ASP A C 1
ATOM 703 O O . ASP A 1 87 ? 20.297 1.811 -18.438 1.00 91.06 87 ASP A O 1
ATOM 707 N N . TRP A 1 88 ? 19.453 3.244 -16.930 1.00 92.94 88 TRP A N 1
ATOM 708 C CA . TRP A 1 88 ? 20.022 4.434 -17.562 1.00 92.94 88 TRP A CA 1
ATOM 709 C C . TRP A 1 88 ? 21.546 4.347 -17.733 1.00 92.94 88 TRP A C 1
ATOM 711 O O . TRP A 1 88 ? 22.089 4.947 -18.654 1.00 92.94 88 TRP A O 1
ATOM 721 N N . ARG A 1 89 ? 22.244 3.567 -16.894 1.00 94.00 89 ARG A N 1
ATOM 722 C CA . ARG A 1 89 ? 23.693 3.332 -17.002 1.00 94.00 89 ARG A CA 1
ATOM 723 C C . ARG A 1 89 ? 24.078 2.477 -18.206 1.00 94.00 89 ARG A C 1
ATOM 725 O O . ARG A 1 89 ? 25.241 2.478 -18.592 1.00 94.00 89 ARG A O 1
ATOM 732 N N . ALA A 1 90 ? 23.132 1.734 -18.774 1.00 91.88 90 ALA A N 1
ATOM 733 C CA . ALA A 1 90 ? 23.326 0.927 -19.975 1.00 91.88 90 ALA A CA 1
ATOM 734 C C . ALA A 1 90 ? 22.986 1.694 -21.270 1.00 91.88 90 ALA A C 1
ATOM 736 O O . ALA A 1 90 ? 23.089 1.139 -22.368 1.00 91.88 90 ALA A O 1
ATOM 737 N N . ILE A 1 91 ? 22.569 2.959 -21.160 1.00 94.50 91 ILE A N 1
ATOM 738 C CA . ILE A 1 91 ? 22.260 3.817 -22.303 1.00 94.50 91 ILE A CA 1
ATOM 739 C C . ILE A 1 91 ? 23.527 4.567 -22.714 1.00 94.50 91 ILE A C 1
ATOM 741 O O . ILE A 1 91 ? 24.113 5.284 -21.905 1.00 94.50 91 ILE A O 1
ATOM 745 N N . ASP A 1 92 ? 23.935 4.425 -23.977 1.00 94.25 92 ASP A N 1
ATOM 746 C CA . ASP A 1 92 ? 24.951 5.301 -24.558 1.00 94.25 92 ASP A CA 1
ATOM 747 C C . ASP A 1 92 ? 24.353 6.711 -24.720 1.00 94.25 92 ASP A C 1
ATOM 749 O O . ASP A 1 92 ? 23.384 6.869 -25.466 1.00 94.25 92 ASP A O 1
ATOM 753 N N . PRO A 1 93 ? 24.892 7.746 -24.050 1.00 93.88 93 PRO A N 1
ATOM 754 C CA . PRO A 1 93 ? 24.355 9.099 -24.153 1.00 93.88 93 PRO A CA 1
ATOM 755 C C . PRO A 1 93 ? 24.531 9.719 -25.546 1.00 93.88 93 PRO A C 1
ATOM 757 O O . PRO A 1 93 ? 23.856 10.701 -25.848 1.00 93.88 93 PRO A O 1
ATOM 760 N N . ILE A 1 94 ? 25.428 9.187 -26.384 1.00 96.00 94 ILE A N 1
ATOM 761 C CA . ILE A 1 94 ? 25.653 9.675 -27.750 1.00 96.00 94 ILE A CA 1
ATOM 762 C C . ILE A 1 94 ? 24.641 9.051 -28.717 1.00 96.00 94 ILE A C 1
ATOM 764 O O . ILE A 1 94 ? 24.168 9.736 -29.622 1.00 96.00 94 ILE A O 1
ATOM 768 N N . THR A 1 95 ? 24.294 7.774 -28.521 1.00 94.06 95 THR A N 1
ATOM 769 C CA . THR A 1 95 ? 23.367 7.025 -29.392 1.00 94.06 95 THR A CA 1
ATOM 770 C C . THR A 1 95 ? 22.300 6.243 -28.603 1.00 94.06 95 THR A C 1
ATOM 772 O O . THR A 1 95 ? 22.205 5.012 -28.700 1.00 94.06 95 THR A O 1
ATOM 775 N N . PRO A 1 96 ? 21.458 6.925 -27.803 1.00 93.31 96 PRO A N 1
ATOM 776 C CA . PRO A 1 96 ? 20.539 6.275 -26.865 1.00 93.31 96 PRO A CA 1
ATOM 777 C C . PRO A 1 96 ? 19.535 5.337 -27.547 1.00 93.31 96 PRO A C 1
ATOM 779 O O . PRO A 1 96 ? 19.173 4.294 -26.995 1.00 93.31 96 PRO A O 1
ATOM 782 N N . GLU A 1 97 ? 19.116 5.663 -28.770 1.00 94.31 97 GLU A N 1
ATOM 783 C CA . GLU A 1 97 ? 18.226 4.842 -29.583 1.00 94.31 97 GLU A CA 1
ATOM 784 C C . GLU A 1 97 ? 18.804 3.453 -29.866 1.00 94.31 97 GLU A C 1
ATOM 786 O O . GLU A 1 97 ? 18.053 2.479 -29.917 1.00 94.31 97 GLU A O 1
ATOM 791 N N . THR A 1 98 ? 20.125 3.324 -30.003 1.00 92.75 98 THR A N 1
ATOM 792 C CA . THR A 1 98 ? 20.772 2.033 -30.258 1.00 92.75 98 THR A CA 1
ATOM 793 C C . THR A 1 98 ? 20.655 1.130 -29.033 1.00 92.75 98 THR A C 1
ATOM 795 O O . THR A 1 98 ? 20.195 -0.009 -29.159 1.00 92.75 98 THR A O 1
ATOM 798 N N . SER A 1 99 ? 20.985 1.649 -27.843 1.00 91.94 99 SER A N 1
ATOM 799 C CA . SER A 1 99 ? 20.847 0.924 -26.571 1.00 91.94 99 SER A CA 1
ATOM 800 C C . SER A 1 99 ? 19.398 0.515 -26.294 1.00 91.94 99 SER A C 1
ATOM 802 O O . SER A 1 99 ? 19.137 -0.632 -25.926 1.00 91.94 99 SER A O 1
ATOM 804 N N . ILE A 1 100 ? 18.443 1.425 -26.512 1.00 92.56 100 ILE A N 1
ATOM 805 C CA . ILE A 1 100 ? 17.013 1.168 -26.286 1.00 92.56 100 ILE A CA 1
ATOM 806 C C . ILE A 1 100 ? 16.488 0.106 -27.263 1.00 92.56 100 ILE A C 1
ATOM 808 O O . ILE A 1 100 ? 15.863 -0.869 -26.844 1.00 92.56 100 ILE A O 1
ATOM 812 N N . ASN A 1 101 ? 16.785 0.232 -28.560 1.00 92.31 101 ASN A N 1
ATOM 813 C CA . ASN A 1 101 ? 16.345 -0.737 -29.567 1.00 92.31 101 ASN A CA 1
ATOM 814 C C . ASN A 1 101 ? 16.945 -2.131 -29.335 1.00 92.31 101 ASN A C 1
ATOM 816 O O . ASN A 1 101 ? 16.263 -3.139 -29.527 1.00 92.31 101 ASN A O 1
ATOM 820 N N . HIS A 1 102 ? 18.210 -2.203 -28.912 1.00 89.19 102 HIS A N 1
ATOM 821 C CA . HIS A 1 102 ? 18.855 -3.463 -28.547 1.00 89.19 102 HIS A CA 1
ATOM 822 C C . HIS A 1 102 ? 18.170 -4.131 -27.345 1.00 89.19 102 HIS A C 1
ATOM 824 O O . HIS A 1 102 ? 17.906 -5.336 -27.378 1.00 89.19 102 HIS A O 1
ATOM 830 N N . TYR A 1 103 ? 17.830 -3.350 -26.313 1.00 90.19 103 TYR A N 1
ATOM 831 C CA . TYR A 1 103 ? 17.115 -3.841 -25.136 1.00 90.19 103 TYR A CA 1
ATOM 832 C C . TYR A 1 103 ? 15.751 -4.435 -25.505 1.00 90.19 103 TYR A C 1
ATOM 834 O O . TYR A 1 103 ? 15.452 -5.567 -25.130 1.00 90.19 103 TYR A O 1
ATOM 842 N N . HIS A 1 104 ? 14.956 -3.727 -26.315 1.00 87.25 104 HIS A N 1
ATOM 843 C CA . HIS A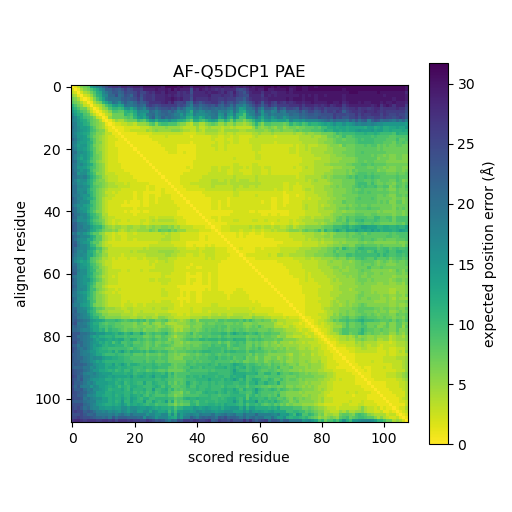 1 104 ? 13.644 -4.222 -26.739 1.00 87.25 104 HIS A CA 1
ATOM 844 C C . HIS A 1 104 ? 13.727 -5.555 -27.488 1.00 87.25 104 HIS A C 1
ATOM 846 O O . HIS A 1 104 ? 12.939 -6.455 -27.205 1.00 87.25 104 HIS A O 1
ATOM 852 N N . ARG A 1 105 ? 14.702 -5.710 -28.395 1.00 86.00 105 ARG A N 1
ATOM 853 C CA . ARG A 1 105 ? 14.906 -6.951 -29.166 1.00 86.00 105 ARG A CA 1
ATOM 854 C C . ARG A 1 105 ? 15.349 -8.137 -28.310 1.00 86.00 105 ARG A C 1
ATOM 856 O O . ARG A 1 105 ? 15.105 -9.269 -28.698 1.00 86.00 105 ARG A O 1
ATOM 863 N N . SER A 1 106 ? 16.021 -7.878 -27.191 1.00 81.12 106 SER A N 1
ATOM 864 C CA . SER A 1 106 ? 16.536 -8.923 -26.295 1.00 81.12 106 SER A CA 1
ATOM 865 C C . SER A 1 106 ? 15.518 -9.373 -25.238 1.00 81.12 106 SER A C 1
ATOM 867 O O . SER A 1 106 ? 15.701 -10.425 -24.633 1.00 81.12 106 SER A O 1
ATOM 869 N N . ASN A 1 107 ? 14.460 -8.582 -25.007 1.00 74.56 107 ASN A N 1
ATOM 870 C CA . ASN A 1 107 ? 13.495 -8.783 -23.918 1.00 74.56 107 ASN A CA 1
ATOM 871 C C . ASN A 1 107 ? 12.049 -9.073 -24.378 1.00 74.56 107 ASN A C 1
ATOM 873 O O . ASN A 1 107 ? 11.180 -9.283 -23.515 1.00 74.56 107 ASN A O 1
ATOM 877 N N . THR A 1 108 ? 11.795 -9.099 -25.694 1.00 59.84 108 THR A N 1
ATOM 878 C CA . THR A 1 108 ? 10.551 -9.617 -26.304 1.00 59.84 108 THR A CA 1
ATOM 879 C C . THR A 1 108 ? 10.641 -11.119 -26.512 1.00 59.84 108 THR A C 1
ATOM 881 O O . THR A 1 108 ? 9.655 -11.791 -26.140 1.00 59.84 108 THR A O 1
#

Mean predicted aligned error: 7.97 Å